Protein AF-A0A6L7A848-F1 (afdb_monomer_lite)

Structure (mmCIF, N/CA/C/O backbone):
data_AF-A0A6L7A848-F1
#
_entry.id   AF-A0A6L7A848-F1
#
loop_
_atom_site.group_PDB
_atom_site.id
_atom_site.type_symbol
_atom_site.label_atom_id
_atom_site.label_alt_id
_atom_site.label_comp_id
_atom_site.label_asym_id
_atom_site.label_entity_id
_atom_site.label_seq_id
_atom_site.pdbx_PDB_ins_code
_atom_site.Cartn_x
_atom_site.Cartn_y
_atom_site.Cartn_z
_atom_site.occupancy
_atom_site.B_iso_or_equiv
_atom_site.auth_seq_id
_atom_site.auth_comp_id
_atom_site.auth_asym_id
_atom_site.auth_atom_id
_atom_site.pdbx_PDB_model_num
ATOM 1 N N . ILE A 1 1 ? -9.553 2.226 -4.183 1.00 88.25 1 ILE A N 1
ATOM 2 C CA . ILE A 1 1 ? -8.201 1.838 -3.709 1.00 88.25 1 ILE A CA 1
ATOM 3 C C . ILE A 1 1 ? -7.119 2.178 -4.741 1.00 88.25 1 ILE A C 1
ATOM 5 O O . ILE A 1 1 ? -6.140 2.825 -4.387 1.00 88.25 1 ILE A O 1
ATOM 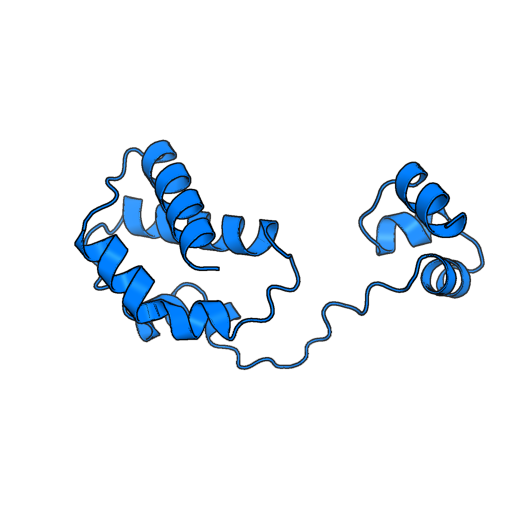9 N N . LEU A 1 2 ? -7.332 1.838 -6.019 1.00 92.69 2 LEU A N 1
ATOM 10 C CA . LEU A 1 2 ? -6.328 1.931 -7.079 1.00 92.69 2 LEU A CA 1
ATOM 11 C C . LEU A 1 2 ? -5.746 3.345 -7.315 1.00 92.69 2 LEU A C 1
ATOM 13 O O . LEU A 1 2 ? -4.522 3.460 -7.329 1.00 92.69 2 LEU A O 1
ATOM 17 N N . PRO A 1 3 ? -6.536 4.442 -7.383 1.00 94.88 3 PRO A N 1
ATOM 18 C CA . PRO A 1 3 ? -5.964 5.784 -7.562 1.00 94.88 3 PRO A CA 1
ATOM 19 C C . PRO A 1 3 ? -5.064 6.228 -6.399 1.00 94.88 3 PRO A C 1
ATOM 21 O O . PRO A 1 3 ? -4.081 6.939 -6.599 1.00 94.88 3 PRO A O 1
ATOM 24 N N . LEU A 1 4 ? -5.384 5.796 -5.172 1.00 94.88 4 LEU A N 1
ATOM 25 C CA . LEU A 1 4 ? -4.565 6.071 -3.989 1.00 94.88 4 LEU A CA 1
ATOM 26 C C . LEU A 1 4 ? -3.280 5.241 -3.995 1.00 94.88 4 LEU A C 1
ATOM 28 O O . LEU A 1 4 ? -2.221 5.779 -3.688 1.00 94.88 4 LEU A O 1
ATOM 32 N N . ALA A 1 5 ? -3.369 3.965 -4.380 1.00 95.50 5 ALA A N 1
ATOM 33 C CA . ALA A 1 5 ? -2.211 3.091 -4.531 1.00 95.50 5 ALA A CA 1
ATOM 34 C C . ALA A 1 5 ? -1.220 3.671 -5.554 1.00 95.50 5 ALA A C 1
ATOM 36 O O . ALA A 1 5 ? -0.045 3.844 -5.242 1.00 95.50 5 ALA A O 1
ATOM 37 N N . GLU A 1 6 ? -1.713 4.076 -6.732 1.00 96.12 6 GLU A N 1
ATOM 38 C CA . GLU A 1 6 ? -0.893 4.716 -7.768 1.00 96.12 6 GLU A CA 1
ATOM 39 C C . GLU A 1 6 ? -0.260 6.021 -7.263 1.00 96.12 6 GLU A C 1
ATOM 41 O O . GLU A 1 6 ? 0.924 6.264 -7.494 1.00 96.12 6 GLU A O 1
ATOM 46 N N . SER A 1 7 ? -1.028 6.858 -6.558 1.00 97.50 7 SER A N 1
ATOM 47 C CA . SER A 1 7 ? -0.526 8.115 -5.994 1.00 97.50 7 SER A CA 1
ATOM 48 C C . SER A 1 7 ? 0.608 7.887 -4.990 1.00 97.50 7 SER A C 1
ATOM 50 O O . SER A 1 7 ? 1.670 8.499 -5.112 1.00 97.50 7 SER A O 1
ATOM 52 N N . PHE A 1 8 ? 0.432 6.969 -4.033 1.00 97.69 8 PHE A N 1
ATOM 53 C CA . PHE A 1 8 ? 1.480 6.661 -3.060 1.00 97.69 8 PHE A CA 1
ATOM 54 C C . PHE A 1 8 ? 2.704 6.035 -3.711 1.00 97.69 8 PHE A C 1
ATOM 56 O O . PHE A 1 8 ? 3.813 6.469 -3.418 1.00 97.69 8 PHE A O 1
ATOM 63 N N . LEU A 1 9 ? 2.518 5.097 -4.641 1.00 96.31 9 LEU A N 1
ATOM 64 C CA . LEU A 1 9 ? 3.632 4.466 -5.338 1.00 96.31 9 LEU A CA 1
ATOM 65 C C . LEU A 1 9 ? 4.461 5.490 -6.128 1.00 96.31 9 LEU A C 1
ATOM 67 O O . LEU A 1 9 ? 5.686 5.469 -6.048 1.00 96.31 9 LEU A O 1
ATOM 71 N N . LYS A 1 10 ? 3.817 6.441 -6.819 1.00 96.69 10 LYS A N 1
ATOM 72 C CA . LYS A 1 10 ? 4.511 7.550 -7.498 1.00 96.69 10 LYS A CA 1
ATOM 73 C C . LYS A 1 10 ? 5.340 8.395 -6.537 1.00 96.69 10 LYS A C 1
ATOM 75 O O . LYS A 1 10 ? 6.491 8.693 -6.838 1.00 96.69 10 LYS A O 1
ATOM 80 N N . VAL A 1 11 ? 4.758 8.788 -5.402 1.00 97.69 11 VAL A N 1
ATOM 81 C CA . VAL A 1 11 ? 5.449 9.608 -4.395 1.00 97.69 11 VAL A CA 1
ATOM 82 C C . VAL A 1 11 ? 6.650 8.857 -3.818 1.00 97.69 11 VAL A C 1
ATOM 84 O O . VAL A 1 11 ? 7.738 9.423 -3.732 1.00 97.69 11 VAL A O 1
ATOM 87 N N . SER A 1 12 ? 6.478 7.582 -3.468 1.00 97.44 12 SER A N 1
ATOM 88 C CA . SER A 1 12 ? 7.543 6.756 -2.899 1.00 97.44 12 SER A CA 1
ATOM 89 C C . SER A 1 12 ? 8.669 6.480 -3.899 1.00 97.44 12 SER A C 1
ATOM 91 O O . SER A 1 12 ? 9.834 6.580 -3.531 1.00 97.44 12 SER A O 1
ATOM 93 N N . LEU A 1 13 ? 8.355 6.200 -5.169 1.00 96.50 13 LEU A N 1
ATOM 94 C CA . LEU A 1 13 ? 9.366 6.026 -6.220 1.00 96.50 13 LEU A CA 1
ATOM 95 C C . LEU A 1 13 ? 10.139 7.322 -6.484 1.00 96.50 13 LEU A C 1
ATOM 97 O O . LEU A 1 13 ? 11.364 7.291 -6.575 1.00 96.50 13 LEU A O 1
ATOM 101 N N . ALA A 1 14 ? 9.451 8.467 -6.526 1.00 96.69 14 ALA A N 1
ATOM 102 C CA . ALA A 1 14 ? 10.098 9.766 -6.694 1.00 96.69 14 ALA A CA 1
ATOM 103 C C . ALA A 1 14 ? 11.081 10.074 -5.551 1.00 96.69 14 ALA A C 1
ATOM 105 O O . ALA A 1 14 ? 12.170 10.583 -5.807 1.00 96.69 14 ALA A O 1
ATOM 106 N N . ALA A 1 15 ? 10.740 9.715 -4.307 1.00 96.69 15 ALA A N 1
ATOM 107 C CA . ALA A 1 15 ? 11.638 9.857 -3.156 1.00 96.69 15 ALA A CA 1
ATOM 108 C C . ALA A 1 15 ? 12.897 8.972 -3.251 1.00 96.69 15 ALA A C 1
ATOM 110 O O . ALA A 1 15 ? 13.911 9.281 -2.629 1.00 96.69 15 ALA A O 1
ATOM 111 N N . LEU A 1 16 ? 12.838 7.896 -4.039 1.00 96.06 16 LEU A N 1
ATOM 112 C CA . LEU A 1 16 ? 13.936 6.959 -4.287 1.00 96.06 16 LEU A CA 1
ATOM 113 C C . LEU A 1 16 ? 14.639 7.208 -5.632 1.00 96.06 16 LEU A C 1
ATOM 115 O O . LEU A 1 16 ? 15.455 6.392 -6.052 1.00 96.06 16 LEU A O 1
ATOM 119 N N . SER A 1 17 ? 14.323 8.310 -6.324 1.00 94.56 17 SER A N 1
ATOM 120 C CA . SER A 1 17 ? 14.818 8.606 -7.679 1.00 94.56 17 SER A CA 1
ATOM 121 C C . SER A 1 17 ? 14.526 7.496 -8.704 1.00 94.56 17 SER A C 1
ATOM 123 O O . SER A 1 17 ? 15.247 7.346 -9.690 1.00 94.56 17 SER A O 1
ATOM 125 N N . ALA A 1 18 ? 13.459 6.723 -8.486 1.00 92.50 18 ALA A N 1
ATOM 126 C CA . ALA A 1 18 ? 13.021 5.644 -9.361 1.00 92.50 18 ALA A CA 1
ATOM 127 C C . ALA A 1 18 ? 11.844 6.102 -10.251 1.00 92.50 18 ALA A C 1
ATOM 129 O O . ALA A 1 18 ? 10.966 6.842 -9.795 1.00 92.50 18 ALA A O 1
ATOM 130 N N . PRO A 1 19 ? 11.787 5.690 -11.531 1.00 91.94 19 PRO A N 1
ATOM 131 C CA . PRO A 1 19 ? 10.726 6.111 -12.438 1.00 91.94 19 PRO A CA 1
ATOM 132 C C . PRO A 1 19 ? 9.432 5.313 -12.228 1.00 91.94 19 PRO A C 1
ATOM 134 O O . PRO A 1 19 ? 9.446 4.097 -12.051 1.00 91.94 19 PRO A O 1
ATOM 137 N N . PHE A 1 20 ? 8.285 5.984 -12.359 1.00 92.56 20 PHE A N 1
ATOM 138 C CA . PHE A 1 20 ? 6.988 5.314 -12.477 1.00 92.56 20 PHE A CA 1
ATOM 139 C C . PHE A 1 20 ? 6.640 5.085 -13.955 1.00 92.56 20 PHE A C 1
ATOM 141 O O . PHE A 1 20 ? 6.210 6.007 -14.652 1.00 92.56 20 PHE A O 1
ATOM 148 N N . SER A 1 21 ? 6.855 3.863 -14.446 1.00 91.38 21 SER A N 1
ATOM 149 C CA . SER A 1 21 ? 6.670 3.503 -15.857 1.00 91.38 21 SER A CA 1
ATOM 150 C C . SER A 1 21 ? 5.221 3.126 -16.206 1.00 91.38 21 SER A C 1
ATOM 152 O O . SER A 1 21 ? 4.393 2.828 -15.342 1.00 91.38 21 SER A O 1
ATOM 154 N N . ALA A 1 22 ? 4.907 3.096 -17.506 1.00 90.81 22 ALA A N 1
ATOM 155 C CA . ALA A 1 22 ? 3.615 2.606 -17.991 1.00 90.81 22 ALA A CA 1
ATOM 156 C C . ALA A 1 22 ? 3.388 1.121 -17.651 1.00 90.81 22 ALA A C 1
ATOM 158 O O . ALA A 1 22 ? 2.264 0.747 -17.322 1.00 90.81 22 ALA A O 1
ATOM 159 N N . ALA A 1 23 ? 4.448 0.306 -17.662 1.00 89.56 23 ALA A N 1
ATOM 160 C CA . ALA A 1 23 ? 4.389 -1.102 -17.270 1.00 89.56 23 ALA A CA 1
ATOM 161 C C . ALA A 1 23 ? 4.002 -1.259 -15.790 1.00 89.56 23 ALA A C 1
ATOM 163 O O . ALA A 1 23 ? 3.119 -2.049 -15.469 1.00 89.56 23 ALA A O 1
ATOM 164 N N . LEU A 1 24 ? 4.565 -0.430 -14.898 1.00 91.19 24 LEU A N 1
ATOM 165 C CA . LEU A 1 24 ? 4.176 -0.418 -13.483 1.00 91.19 24 LEU A CA 1
ATOM 166 C C . LEU A 1 24 ? 2.708 -0.031 -13.295 1.00 91.19 24 LEU A C 1
ATOM 168 O O . LEU A 1 24 ? 2.011 -0.649 -12.493 1.00 91.19 24 LEU A O 1
ATOM 172 N N . ARG A 1 25 ? 2.212 0.954 -14.057 1.00 92.69 25 ARG A N 1
ATOM 173 C CA . ARG A 1 25 ? 0.783 1.302 -14.040 1.00 92.69 25 ARG A CA 1
ATOM 174 C C . ARG A 1 25 ? -0.084 0.117 -14.470 1.00 92.69 25 ARG A C 1
ATOM 176 O O . ARG A 1 25 ? -1.067 -0.171 -13.795 1.00 92.69 25 ARG A O 1
ATOM 183 N N . GLN A 1 26 ? 0.271 -0.557 -15.562 1.00 92.44 26 GLN A N 1
ATOM 184 C CA . GLN A 1 26 ? -0.489 -1.701 -16.075 1.00 92.44 26 GLN A CA 1
ATOM 185 C C . GLN A 1 26 ? -0.475 -2.886 -15.105 1.00 92.44 26 GLN A C 1
ATOM 187 O O . GLN A 1 26 ? -1.525 -3.468 -14.851 1.00 92.44 26 GLN A O 1
ATOM 192 N N . GLY A 1 27 ? 0.671 -3.213 -14.505 1.00 92.00 27 GLY A N 1
ATOM 193 C CA . GLY A 1 27 ? 0.748 -4.285 -13.510 1.00 92.00 27 GLY A CA 1
ATOM 194 C C . GLY A 1 27 ? -0.026 -3.959 -12.227 1.00 92.00 27 GLY A C 1
ATOM 195 O O . GLY A 1 27 ? -0.749 -4.803 -11.692 1.00 92.00 27 GLY A O 1
ATOM 196 N N . LEU A 1 28 ? 0.008 -2.697 -11.781 1.00 92.94 28 LEU A N 1
ATOM 197 C CA . LEU A 1 28 ? -0.803 -2.255 -10.646 1.00 92.94 28 LEU A CA 1
ATOM 198 C C . LEU A 1 28 ? -2.309 -2.346 -10.953 1.00 92.94 28 LEU A C 1
ATOM 200 O O . LEU A 1 28 ? -3.073 -2.782 -10.096 1.00 92.94 28 LEU A O 1
ATOM 204 N N . GLN A 1 29 ? -2.727 -1.992 -12.175 1.00 93.62 29 GLN A N 1
ATOM 205 C CA . GLN A 1 29 ? -4.102 -2.180 -12.660 1.00 93.62 29 GLN A CA 1
ATOM 206 C C . GLN A 1 29 ? -4.489 -3.664 -12.719 1.00 93.62 29 GLN A C 1
ATOM 208 O O . GLN A 1 29 ? -5.550 -4.038 -12.229 1.00 93.62 29 GLN A O 1
ATOM 213 N N . ALA A 1 30 ? -3.616 -4.530 -13.241 1.00 92.31 30 ALA A N 1
ATOM 214 C CA . ALA A 1 30 ? -3.842 -5.976 -13.271 1.00 92.31 30 ALA A CA 1
ATOM 215 C C . ALA A 1 30 ? -3.984 -6.576 -11.859 1.00 92.31 30 ALA A C 1
ATOM 217 O O . ALA A 1 30 ? -4.687 -7.566 -11.662 1.00 92.31 30 ALA A O 1
ATOM 218 N N . SER A 1 31 ? -3.361 -5.940 -10.865 1.00 91.38 31 SER A N 1
ATOM 219 C CA . SER A 1 31 ? -3.429 -6.316 -9.452 1.00 91.38 31 SER A CA 1
ATOM 220 C C . SER A 1 31 ? -4.571 -5.643 -8.676 1.00 91.38 31 SER A C 1
ATOM 222 O O . SER A 1 31 ? -4.668 -5.824 -7.460 1.00 91.38 31 SER A O 1
ATOM 224 N N . GLU A 1 32 ? -5.467 -4.901 -9.340 1.00 92.06 32 GLU A N 1
ATOM 225 C CA . GLU A 1 32 ? -6.581 -4.199 -8.686 1.00 92.06 32 GLU A CA 1
ATOM 226 C C . GLU A 1 32 ? -7.443 -5.147 -7.852 1.00 92.06 32 GLU A C 1
ATOM 228 O O . GLU A 1 32 ? -7.765 -4.838 -6.706 1.00 92.06 32 GLU A O 1
ATOM 233 N N . THR A 1 33 ? -7.754 -6.327 -8.392 1.00 90.12 33 THR A N 1
ATOM 234 C CA . THR A 1 33 ? -8.565 -7.338 -7.702 1.00 90.12 33 THR A CA 1
ATOM 235 C C . THR A 1 33 ? -7.968 -7.681 -6.338 1.00 90.12 33 THR A C 1
ATOM 237 O O . THR A 1 33 ? -8.687 -7.700 -5.344 1.00 90.12 33 THR A O 1
ATOM 240 N N . VAL A 1 34 ? -6.652 -7.879 -6.255 1.00 89.69 34 VAL A N 1
ATOM 241 C CA . VAL A 1 34 ? -5.970 -8.212 -4.996 1.00 89.69 34 VAL A CA 1
ATOM 242 C C . VAL A 1 34 ? -6.038 -7.047 -4.003 1.00 89.69 34 VAL A C 1
ATOM 244 O O . VAL A 1 34 ? -6.317 -7.249 -2.824 1.00 89.69 34 VAL A O 1
ATOM 247 N N . LEU A 1 35 ? -5.844 -5.815 -4.478 1.00 90.44 35 LEU A N 1
ATOM 248 C CA . LEU A 1 35 ? -5.905 -4.615 -3.638 1.00 90.44 35 LEU A CA 1
ATOM 249 C C . LEU A 1 35 ? -7.324 -4.311 -3.133 1.00 90.44 35 LEU A C 1
ATOM 251 O O . LEU A 1 35 ? -7.479 -3.755 -2.048 1.00 90.44 35 LEU A O 1
ATOM 255 N N . VAL A 1 36 ? -8.359 -4.626 -3.915 1.00 90.38 36 VAL A N 1
ATOM 256 C CA . VAL A 1 36 ? -9.767 -4.379 -3.556 1.00 90.38 36 VAL A CA 1
ATOM 257 C C . VAL A 1 36 ? -10.294 -5.411 -2.560 1.00 90.38 36 VAL A C 1
ATOM 259 O O . VAL A 1 36 ? -11.094 -5.049 -1.703 1.00 90.38 36 VAL A O 1
ATOM 262 N N . HIS A 1 37 ? -9.851 -6.668 -2.646 1.00 87.31 37 HIS A N 1
ATOM 263 C CA . HIS A 1 37 ? -10.313 -7.735 -1.749 1.00 87.31 37 HIS A CA 1
ATOM 264 C C . HIS A 1 37 ? -9.680 -7.691 -0.352 1.00 87.31 37 HIS A C 1
ATOM 266 O O . HIS A 1 37 ? -10.160 -8.369 0.553 1.00 87.31 37 HIS A O 1
ATOM 272 N N . TYR A 1 38 ? -8.611 -6.917 -0.163 1.00 86.62 38 TYR A N 1
ATOM 273 C CA . TYR A 1 38 ? -7.998 -6.734 1.146 1.00 86.62 38 TYR A CA 1
ATOM 274 C C . TYR A 1 38 ? -8.781 -5.716 1.992 1.00 86.62 38 TYR A C 1
ATOM 276 O O . TYR A 1 38 ? -9.153 -4.653 1.501 1.00 86.62 38 TYR A O 1
ATOM 284 N N . ASP A 1 39 ? -8.998 -6.015 3.276 1.00 82.31 39 ASP A N 1
ATOM 285 C CA . ASP A 1 39 ? -9.853 -5.213 4.171 1.00 82.31 39 ASP A CA 1
ATOM 286 C C . ASP A 1 39 ? -9.207 -3.900 4.663 1.00 82.31 39 ASP A C 1
ATOM 288 O O . ASP A 1 39 ? -9.882 -3.070 5.273 1.00 82.31 39 ASP A O 1
ATOM 292 N N . TRP A 1 40 ? -7.906 -3.699 4.425 1.00 85.19 40 TRP A N 1
ATOM 293 C CA . TRP A 1 40 ? -7.143 -2.519 4.864 1.00 85.19 40 TRP A CA 1
ATOM 294 C C . TRP A 1 40 ? -7.353 -2.159 6.352 1.00 85.19 40 TRP A C 1
ATOM 296 O O . TRP A 1 40 ? -7.769 -1.035 6.660 1.00 85.19 40 TRP A O 1
ATOM 306 N N . PRO A 1 41 ? -7.068 -3.070 7.306 1.00 72.88 41 PRO A N 1
ATOM 307 C CA . PRO A 1 41 ? -7.272 -2.834 8.741 1.00 72.88 41 PRO A CA 1
ATOM 308 C C . PRO A 1 41 ? -6.556 -1.583 9.286 1.00 72.88 41 PRO A C 1
ATOM 310 O O . PRO A 1 41 ? -7.030 -0.955 10.236 1.00 72.88 41 PRO A O 1
ATOM 313 N N . GLY A 1 42 ? -5.433 -1.183 8.685 1.00 71.19 42 GLY A N 1
ATOM 314 C CA . GLY A 1 42 ? -4.694 0.046 8.985 1.00 71.19 42 GLY A CA 1
ATOM 315 C C . GLY A 1 42 ? -5.102 1.266 8.144 1.00 71.19 42 GLY A C 1
ATOM 316 O O . GLY A 1 42 ? -4.415 2.294 8.187 1.00 71.19 42 GLY A O 1
ATOM 317 N N . ASN A 1 43 ? -6.212 1.187 7.402 1.00 82.94 43 ASN A N 1
ATOM 318 C CA . ASN A 1 43 ? -6.727 2.212 6.491 1.00 82.94 43 ASN A CA 1
ATOM 319 C C . ASN A 1 43 ? -5.658 2.690 5.479 1.00 82.94 43 ASN A C 1
ATOM 321 O O . ASN A 1 43 ? -4.807 1.940 5.006 1.00 82.94 43 ASN A O 1
ATOM 325 N N . ILE A 1 44 ? -5.672 3.991 5.171 1.00 87.19 44 ILE A N 1
ATOM 326 C CA . ILE A 1 44 ? -4.776 4.668 4.225 1.00 87.19 44 ILE A CA 1
ATOM 327 C C . ILE A 1 44 ? -3.293 4.515 4.616 1.00 87.19 44 ILE A C 1
ATOM 329 O O . ILE A 1 44 ? -2.428 4.524 3.742 1.00 87.19 44 ILE A O 1
ATOM 333 N N . ARG A 1 45 ? -2.977 4.365 5.913 1.00 85.94 45 ARG A N 1
ATOM 334 C CA . ARG A 1 45 ? -1.588 4.210 6.380 1.00 85.94 45 ARG A CA 1
ATOM 335 C C . ARG A 1 45 ? -0.993 2.882 5.928 1.00 85.94 45 ARG A C 1
ATOM 337 O O . ARG A 1 45 ? 0.164 2.836 5.541 1.00 85.94 45 ARG A O 1
ATOM 344 N N . GLU A 1 46 ? -1.781 1.818 5.967 1.00 88.50 46 GLU A N 1
ATOM 345 C CA . GLU A 1 46 ? -1.332 0.497 5.535 1.00 88.50 46 GLU A CA 1
ATOM 346 C C . GLU A 1 46 ? -1.113 0.443 4.025 1.00 88.50 46 GLU A C 1
ATOM 348 O O . GLU A 1 46 ? -0.058 -0.008 3.585 1.00 88.50 46 GLU A O 1
ATOM 353 N N . LEU A 1 47 ? -2.033 1.023 3.246 1.00 93.06 47 LEU A N 1
ATOM 354 C CA . LEU A 1 47 ? -1.845 1.193 1.804 1.00 93.06 47 LEU A CA 1
ATOM 355 C C . LEU A 1 47 ? -0.559 1.964 1.489 1.00 93.06 47 LEU A C 1
ATOM 357 O O . LEU A 1 47 ? 0.221 1.531 0.644 1.00 93.06 47 LEU A O 1
ATOM 361 N N . ARG A 1 48 ? -0.303 3.074 2.192 1.00 93.56 48 ARG A N 1
ATOM 362 C CA . ARG A 1 48 ? 0.945 3.835 2.053 1.00 93.56 48 ARG A CA 1
ATOM 363 C C . ARG A 1 48 ? 2.170 2.966 2.342 1.00 93.56 48 ARG A C 1
ATOM 365 O O . ARG A 1 48 ? 3.046 2.889 1.490 1.00 93.56 48 ARG A O 1
ATOM 372 N N . ASN A 1 49 ? 2.211 2.293 3.493 1.00 93.88 49 ASN A N 1
ATOM 373 C CA . ASN A 1 49 ? 3.348 1.456 3.890 1.00 93.88 49 ASN A CA 1
ATOM 374 C C . ASN A 1 49 ? 3.629 0.346 2.858 1.00 93.88 49 ASN A C 1
ATOM 376 O O . ASN A 1 49 ? 4.782 0.052 2.548 1.00 93.88 49 ASN A O 1
ATOM 380 N N . MET A 1 50 ? 2.578 -0.269 2.306 1.00 95.06 50 MET A N 1
ATOM 381 C CA . MET A 1 50 ? 2.720 -1.297 1.273 1.00 95.06 50 MET A CA 1
ATOM 382 C C . MET A 1 50 ? 3.280 -0.729 -0.036 1.00 95.06 50 MET A C 1
ATOM 384 O O . MET A 1 50 ? 4.152 -1.353 -0.639 1.00 95.06 50 MET A O 1
ATOM 388 N N . MET A 1 51 ? 2.825 0.454 -0.462 1.00 96.31 51 MET A N 1
ATOM 389 C CA . MET A 1 51 ? 3.358 1.122 -1.657 1.00 96.31 51 MET A CA 1
ATOM 390 C C . MET A 1 51 ? 4.798 1.611 -1.460 1.00 96.31 51 MET A C 1
ATOM 392 O O . MET A 1 51 ? 5.589 1.543 -2.395 1.00 96.31 51 MET A O 1
ATOM 396 N N . GLU A 1 52 ? 5.171 2.033 -0.249 1.00 96.69 52 GLU A N 1
ATOM 397 C CA . GLU A 1 52 ? 6.557 2.366 0.106 1.00 96.69 52 GLU A CA 1
ATOM 398 C C . GLU A 1 52 ? 7.471 1.140 0.006 1.00 96.69 52 GLU A C 1
ATOM 400 O O . GLU A 1 52 ? 8.530 1.211 -0.615 1.00 96.69 52 GLU A O 1
ATOM 405 N N . ARG A 1 53 ? 7.045 -0.009 0.546 1.00 95.12 53 ARG A N 1
ATOM 406 C CA . ARG A 1 53 ? 7.795 -1.271 0.440 1.00 95.12 53 ARG A CA 1
ATOM 407 C C . ARG A 1 53 ? 7.928 -1.739 -1.012 1.00 95.12 53 ARG A C 1
ATOM 409 O O . ARG A 1 53 ? 9.005 -2.171 -1.413 1.00 95.12 53 ARG A O 1
ATOM 416 N N . LEU A 1 54 ? 6.861 -1.610 -1.802 1.00 95.06 54 LEU A N 1
ATOM 417 C CA . LEU A 1 54 ? 6.897 -1.886 -3.238 1.00 95.06 54 LEU A CA 1
ATOM 418 C C . LEU A 1 54 ? 7.881 -0.957 -3.966 1.00 95.06 54 LEU A C 1
ATOM 420 O O . LEU A 1 54 ? 8.688 -1.431 -4.758 1.00 95.06 54 LEU A O 1
ATOM 424 N N . ALA A 1 55 ? 7.872 0.344 -3.664 1.00 95.88 55 ALA A N 1
ATOM 425 C CA . ALA A 1 55 ? 8.806 1.302 -4.251 1.00 95.88 55 ALA A CA 1
ATOM 426 C C . ALA A 1 55 ? 10.268 1.001 -3.891 1.00 95.88 55 ALA A C 1
ATOM 428 O O . ALA A 1 55 ? 11.134 1.086 -4.758 1.00 95.88 55 ALA A O 1
ATOM 429 N N . LEU A 1 56 ? 10.543 0.616 -2.638 1.00 95.06 56 LEU A N 1
ATOM 430 C CA . LEU A 1 56 ? 11.880 0.210 -2.197 1.00 95.06 56 LEU A CA 1
ATOM 431 C C . LEU A 1 56 ? 12.395 -0.981 -3.003 1.00 95.06 56 LEU A C 1
ATOM 433 O O . LEU A 1 56 ? 13.5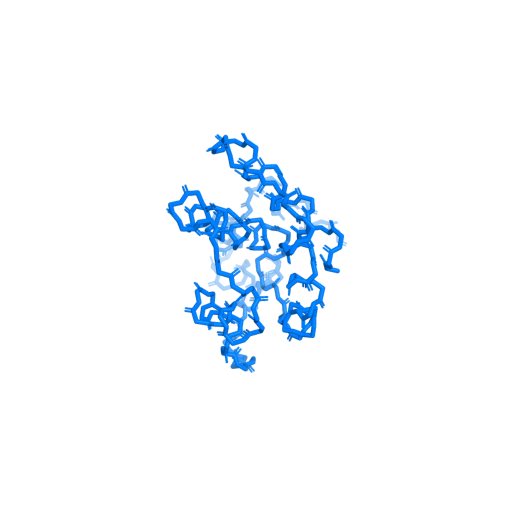18 -0.929 -3.499 1.00 95.06 56 LEU A O 1
ATOM 437 N N . PHE A 1 57 ? 11.567 -2.008 -3.199 1.00 93.69 57 PHE A N 1
ATOM 438 C CA . PHE A 1 57 ? 11.930 -3.138 -4.051 1.00 93.69 57 PHE A CA 1
ATOM 439 C C . PHE A 1 57 ? 12.227 -2.680 -5.487 1.00 93.69 57 PHE A C 1
ATOM 441 O O . PHE A 1 57 ? 13.297 -2.961 -6.019 1.00 93.69 57 PHE A O 1
ATOM 448 N N . LEU A 1 58 ? 11.319 -1.899 -6.078 1.00 92.50 58 LEU A N 1
ATOM 449 C CA . LEU A 1 58 ? 11.437 -1.406 -7.454 1.00 92.50 58 LEU A CA 1
ATOM 450 C C . LEU A 1 58 ? 12.635 -0.471 -7.682 1.00 92.50 58 LEU A C 1
ATOM 452 O O . LEU A 1 58 ? 13.111 -0.354 -8.808 1.00 92.50 58 LEU A O 1
ATOM 456 N N . SER A 1 59 ? 13.129 0.199 -6.637 1.00 91.88 59 SER A N 1
ATOM 457 C CA . SER A 1 59 ? 14.340 1.026 -6.727 1.00 91.88 59 SER A CA 1
ATOM 458 C C . SER A 1 59 ? 15.624 0.209 -6.889 1.00 91.88 59 SER A C 1
ATOM 460 O O . SER A 1 59 ? 16.607 0.723 -7.416 1.00 91.88 59 SER A O 1
ATOM 462 N N . VAL A 1 60 ? 15.609 -1.057 -6.463 1.00 90.19 60 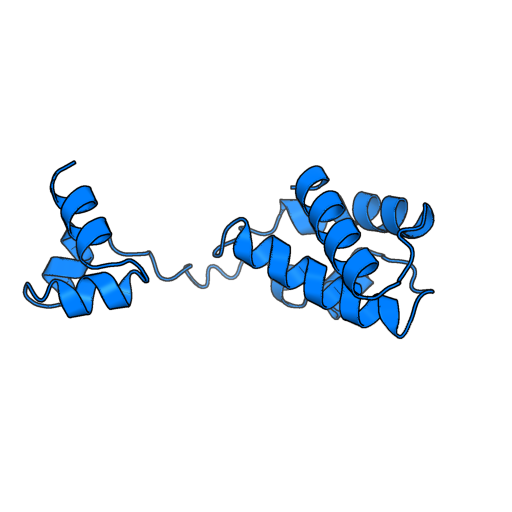VAL A N 1
ATOM 463 C CA . VAL A 1 60 ? 16.740 -1.987 -6.589 1.00 90.19 60 VAL A CA 1
ATOM 464 C C . VAL A 1 60 ? 16.551 -2.890 -7.807 1.00 90.19 60 VAL A C 1
ATOM 466 O O . VAL A 1 60 ? 17.487 -3.084 -8.579 1.00 90.19 60 VAL A O 1
ATOM 469 N N . GLU A 1 61 ? 15.331 -3.386 -8.016 1.00 86.31 61 GLU A N 1
ATOM 470 C CA . GLU A 1 61 ? 14.946 -4.213 -9.160 1.00 86.31 61 GLU A CA 1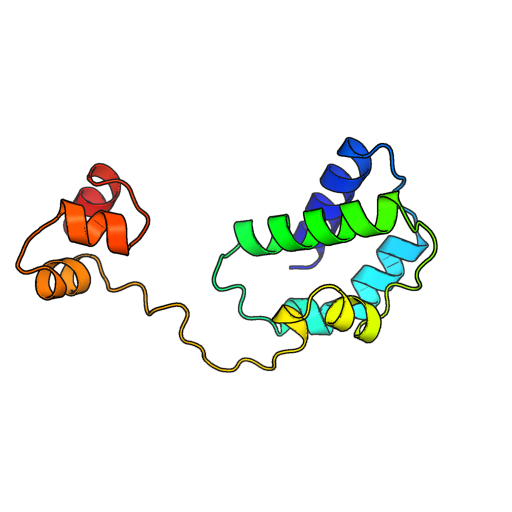
ATOM 471 C C . GLU A 1 61 ? 13.835 -3.525 -9.975 1.00 86.31 61 GLU A C 1
ATOM 473 O O . GLU A 1 61 ? 12.650 -3.703 -9.691 1.00 86.31 61 GLU A O 1
ATOM 478 N N . PRO A 1 62 ? 14.184 -2.730 -11.002 1.00 73.19 62 PRO A N 1
ATOM 479 C CA . PRO A 1 62 ? 13.225 -1.900 -11.738 1.00 73.19 62 PRO A CA 1
ATOM 480 C C . PRO A 1 62 ? 12.405 -2.649 -12.804 1.00 73.19 62 PRO A C 1
ATOM 482 O O . PRO A 1 62 ? 11.549 -2.041 -13.449 1.00 73.19 62 PRO A O 1
ATOM 485 N N . THR A 1 63 ? 12.656 -3.945 -13.018 1.00 65.88 63 THR A N 1
ATOM 486 C CA . THR A 1 63 ? 12.090 -4.740 -14.125 1.00 65.88 63 THR A CA 1
ATOM 487 C C . THR A 1 63 ? 11.122 -5.882 -13.757 1.00 65.88 63 THR A C 1
ATOM 489 O O . THR A 1 63 ? 11.009 -6.805 -14.564 1.00 65.88 63 THR A O 1
ATOM 492 N N . PRO A 1 64 ? 10.409 -5.919 -12.613 1.00 65.25 64 PRO A N 1
ATOM 493 C CA . PRO A 1 64 ? 9.443 -6.986 -12.400 1.00 65.25 64 PRO A CA 1
ATOM 494 C C . PRO A 1 64 ? 8.154 -6.714 -13.181 1.00 65.25 64 PRO A C 1
ATOM 496 O O . PRO A 1 64 ? 7.582 -5.621 -13.121 1.00 65.25 64 PRO A O 1
ATOM 499 N N . ASP A 1 65 ? 7.650 -7.752 -13.847 1.00 81.12 65 ASP A N 1
ATOM 500 C CA . ASP A 1 65 ? 6.238 -7.812 -14.203 1.00 81.12 65 ASP A CA 1
ATOM 501 C C . ASP A 1 65 ? 5.434 -7.838 -12.905 1.00 81.12 65 ASP A C 1
ATOM 503 O O . ASP A 1 65 ? 5.447 -8.808 -12.139 1.00 81.12 65 ASP A O 1
ATOM 507 N N . LEU A 1 66 ? 4.747 -6.731 -12.640 1.00 86.94 66 LEU A N 1
ATOM 508 C CA . LEU A 1 66 ? 4.016 -6.484 -11.404 1.00 86.94 66 LEU A CA 1
ATOM 509 C C . LEU A 1 66 ? 2.669 -7.224 -11.448 1.00 86.94 66 LEU A C 1
ATOM 511 O O . LEU A 1 66 ? 1.596 -6.630 -11.497 1.00 86.94 66 LEU A O 1
ATOM 515 N N . THR A 1 67 ? 2.754 -8.552 -11.516 1.00 90.62 67 THR A N 1
ATOM 516 C CA . THR A 1 67 ? 1.617 -9.475 -11.550 1.00 90.62 67 THR A CA 1
ATOM 517 C C . THR A 1 67 ? 0.945 -9.563 -10.177 1.00 90.62 67 THR A C 1
ATOM 519 O O . THR A 1 67 ? 1.603 -9.330 -9.158 1.00 90.62 67 THR A O 1
ATOM 522 N N . PRO A 1 68 ? -0.334 -9.974 -10.105 1.00 89.31 68 PRO A N 1
ATOM 523 C CA . PRO A 1 68 ? -1.004 -10.231 -8.830 1.00 89.31 68 PRO A CA 1
ATOM 524 C C . PRO A 1 68 ? -0.220 -11.184 -7.916 1.00 89.31 68 PRO A C 1
ATOM 526 O O . PRO A 1 68 ? -0.115 -10.946 -6.716 1.00 89.31 68 PRO A O 1
ATOM 529 N N . GLN A 1 69 ? 0.375 -12.234 -8.488 1.00 89.38 69 GLN A N 1
ATOM 530 C CA . GLN A 1 69 ? 1.170 -13.230 -7.768 1.00 89.38 69 GLN A CA 1
ATOM 531 C C . GLN A 1 69 ? 2.464 -12.627 -7.222 1.00 89.38 69 GLN A C 1
ATOM 533 O O . GLN A 1 69 ? 2.815 -12.871 -6.070 1.00 89.38 69 GLN A O 1
ATOM 538 N N . PHE A 1 70 ? 3.154 -11.806 -8.018 1.00 90.00 70 PHE A N 1
ATOM 539 C CA . PHE A 1 70 ? 4.327 -11.072 -7.552 1.00 90.00 70 PHE A CA 1
ATOM 540 C C . PHE A 1 70 ? 3.962 -10.107 -6.418 1.00 90.00 70 PHE A C 1
ATOM 542 O O . PHE A 1 70 ? 4.645 -10.055 -5.395 1.00 90.00 70 PHE A O 1
ATOM 549 N N . LEU A 1 71 ? 2.847 -9.388 -6.565 1.00 90.44 71 LEU A N 1
ATOM 550 C CA . LEU A 1 71 ? 2.362 -8.469 -5.546 1.00 90.44 71 LEU A CA 1
ATOM 551 C C . LEU A 1 71 ? 2.075 -9.200 -4.227 1.00 90.44 71 LEU A C 1
ATOM 553 O O . LEU A 1 71 ? 2.460 -8.722 -3.168 1.00 90.44 71 LEU A O 1
ATOM 557 N N . GLN A 1 72 ? 1.449 -10.375 -4.296 1.00 90.75 72 GLN A N 1
ATOM 558 C CA . GLN A 1 72 ? 1.180 -11.248 -3.151 1.00 90.75 72 GLN A CA 1
ATOM 559 C C . GLN A 1 72 ? 2.449 -11.862 -2.544 1.00 90.75 72 GLN A C 1
ATOM 561 O O . GLN A 1 72 ? 2.501 -12.070 -1.335 1.00 90.75 72 GLN A O 1
ATOM 566 N N . LEU A 1 73 ? 3.479 -12.129 -3.349 1.00 89.94 73 LEU A N 1
ATOM 567 C CA . LEU A 1 73 ? 4.775 -12.604 -2.865 1.00 89.94 73 LEU A CA 1
ATOM 568 C C . LEU A 1 73 ? 5.510 -11.511 -2.073 1.00 89.94 73 LEU A C 1
ATOM 570 O O . LEU A 1 73 ? 6.044 -11.775 -0.998 1.00 89.94 73 LEU A O 1
ATOM 574 N N . LEU A 1 74 ? 5.521 -10.281 -2.596 1.00 90.88 74 LEU A N 1
ATOM 575 C CA . LEU A 1 74 ? 6.187 -9.136 -1.967 1.00 90.88 74 LEU A CA 1
ATOM 576 C C . LEU A 1 74 ? 5.385 -8.555 -0.792 1.00 90.88 74 LEU A C 1
ATOM 578 O O . LEU A 1 74 ? 5.952 -8.042 0.175 1.00 90.88 74 LEU A O 1
ATOM 582 N N . LEU A 1 75 ? 4.058 -8.606 -0.890 1.00 91.81 75 LEU A N 1
ATOM 583 C CA . LEU A 1 75 ? 3.102 -8.123 0.098 1.00 91.81 75 LEU A CA 1
ATOM 584 C C . LEU A 1 75 ? 2.256 -9.317 0.583 1.00 91.81 75 LEU A C 1
ATOM 586 O O . LEU A 1 75 ? 1.092 -9.445 0.196 1.00 91.81 75 LEU A O 1
ATOM 590 N N . PRO A 1 76 ? 2.815 -10.216 1.418 1.00 88.06 76 PRO A N 1
ATOM 591 C CA . PRO A 1 76 ? 2.138 -11.445 1.851 1.00 88.06 76 PRO A CA 1
ATOM 592 C C . PRO A 1 76 ? 0.832 -11.193 2.614 1.00 88.06 76 PRO A C 1
ATOM 594 O O . PRO A 1 76 ? -0.020 -12.076 2.706 1.00 88.06 76 PRO A O 1
ATOM 597 N N . GLU A 1 77 ? 0.636 -9.984 3.139 1.00 87.44 77 GLU A N 1
ATOM 598 C CA . GLU A 1 77 ? -0.616 -9.542 3.745 1.00 87.44 77 GLU A CA 1
ATOM 599 C C . GLU A 1 77 ? -1.778 -9.554 2.739 1.00 87.44 77 GLU A C 1
ATOM 601 O O . GLU A 1 77 ? -2.903 -9.826 3.138 1.00 87.44 77 GLU A O 1
ATOM 606 N N . LEU A 1 78 ? -1.502 -9.335 1.448 1.00 86.44 78 LEU A N 1
ATOM 607 C CA . LEU A 1 78 ? -2.482 -9.419 0.360 1.00 86.44 78 LEU A CA 1
ATOM 608 C C . LEU A 1 78 ? -2.765 -10.861 -0.098 1.00 86.44 78 LEU A C 1
ATOM 610 O O . LEU A 1 78 ? -3.772 -11.108 -0.759 1.00 86.44 78 LEU A O 1
ATOM 614 N N . ALA A 1 79 ? -1.858 -11.799 0.197 1.00 82.56 79 ALA A N 1
ATOM 615 C CA . ALA A 1 79 ? -1.987 -13.219 -0.146 1.00 82.56 79 ALA A CA 1
ATOM 616 C C . ALA A 1 79 ? -2.785 -13.995 0.903 1.00 82.56 79 ALA A C 1
ATOM 618 O O . ALA A 1 79 ? -3.424 -15.004 0.601 1.00 82.56 79 ALA A O 1
ATOM 619 N N . ARG A 1 80 ? -2.742 -13.527 2.154 1.00 71.94 80 ARG A N 1
ATOM 620 C CA . ARG A 1 80 ? -3.643 -14.013 3.186 1.00 71.94 80 ARG A CA 1
ATOM 621 C C . ARG A 1 80 ? -5.033 -13.541 2.778 1.00 71.94 80 ARG A C 1
ATOM 623 O O . ARG A 1 80 ? -5.395 -12.389 3.006 1.00 71.94 80 ARG A O 1
ATOM 630 N N . GLU A 1 81 ? -5.808 -14.469 2.205 1.00 54.59 81 GLU A N 1
ATOM 631 C CA . GLU A 1 81 ? -7.269 -14.487 2.327 1.00 54.59 81 GLU A CA 1
ATOM 632 C C . GLU A 1 81 ? -7.591 -13.927 3.704 1.00 54.59 81 GLU A C 1
ATOM 634 O O . GLU A 1 81 ? -6.849 -14.268 4.630 1.00 54.59 81 GLU A O 1
ATOM 639 N N . SER A 1 82 ? -8.595 -13.056 3.831 1.00 48.34 82 SER A N 1
ATOM 640 C CA . SER A 1 82 ? -9.028 -12.486 5.107 1.00 48.34 82 SER A CA 1
ATOM 641 C C . SER A 1 82 ? -9.350 -13.623 6.089 1.00 48.34 82 SER A C 1
ATOM 643 O O . SER A 1 82 ? -10.494 -13.951 6.399 1.00 48.34 82 SER A O 1
ATOM 645 N N . ALA A 1 83 ? -8.308 -14.237 6.653 1.00 42.31 83 ALA A N 1
ATOM 646 C CA . ALA A 1 83 ? -8.231 -14.599 8.020 1.00 42.31 83 ALA A CA 1
ATOM 647 C C . ALA A 1 83 ? -8.595 -13.274 8.634 1.00 42.31 83 ALA A C 1
ATOM 649 O O . ALA A 1 83 ? -7.779 -12.349 8.705 1.00 42.31 83 ALA A O 1
ATOM 650 N N . LYS A 1 84 ? -9.867 -13.206 9.009 1.00 43.16 84 LYS A N 1
ATOM 651 C CA . LYS A 1 84 ? -10.397 -12.459 10.125 1.00 43.16 84 LYS A CA 1
ATOM 652 C C . LYS A 1 84 ? -9.525 -12.765 11.348 1.00 43.16 84 LYS A C 1
ATOM 654 O O . LYS A 1 84 ? -10.010 -13.235 12.364 1.00 43.16 84 LYS A O 1
ATOM 659 N N . THR A 1 85 ? -8.222 -12.513 11.274 1.00 39.59 85 THR A N 1
ATOM 660 C CA . THR A 1 85 ? -7.510 -11.807 12.304 1.00 39.59 85 THR A CA 1
ATOM 661 C C . THR A 1 85 ? -8.392 -10.592 12.448 1.00 39.59 85 THR A C 1
ATOM 663 O O . THR A 1 85 ? -8.469 -9.790 11.513 1.00 39.59 85 THR A O 1
ATOM 666 N N . PRO A 1 86 ? -9.201 -10.515 13.51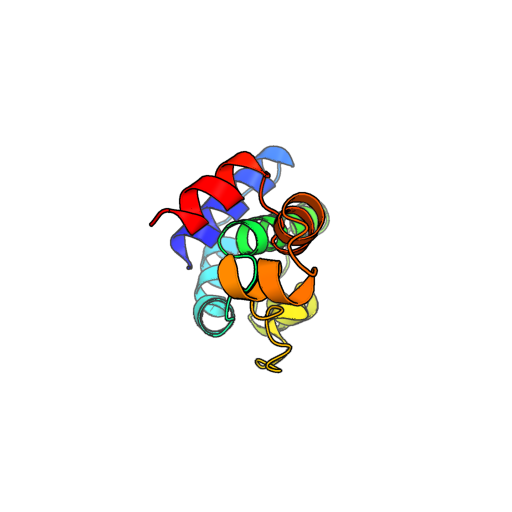2 1.00 39.56 86 PRO A N 1
ATOM 667 C CA . PRO A 1 86 ? -9.903 -9.285 13.750 1.00 39.56 86 PRO A CA 1
ATOM 668 C C . PRO A 1 86 ? -8.781 -8.252 13.720 1.00 39.56 86 PRO A C 1
ATOM 670 O O . PRO A 1 86 ? -7.828 -8.385 14.494 1.00 39.56 86 PRO A O 1
ATOM 673 N N . ALA A 1 87 ? -8.860 -7.241 12.846 1.00 44.34 87 ALA A N 1
ATOM 674 C CA . ALA A 1 87 ? -8.361 -5.939 13.262 1.00 44.34 87 ALA A CA 1
ATOM 675 C C . ALA A 1 87 ? -8.854 -5.842 14.703 1.00 44.34 87 ALA A C 1
ATOM 677 O O . ALA A 1 87 ? -10.070 -6.026 14.863 1.00 44.34 87 ALA A O 1
ATOM 678 N N . PRO A 1 88 ? -7.967 -5.820 15.724 1.00 46.88 88 PRO A N 1
ATOM 679 C CA . PRO A 1 88 ? -8.384 -6.024 17.106 1.00 46.88 88 PRO A CA 1
ATOM 680 C C . PRO A 1 88 ? -9.548 -5.086 17.262 1.00 46.88 88 PRO A C 1
ATOM 682 O O . PRO A 1 88 ? -9.308 -3.903 17.037 1.00 46.88 88 PRO A O 1
ATOM 685 N N . ARG A 1 89 ? -10.784 -5.619 17.410 1.00 51.97 89 ARG A N 1
ATOM 686 C CA . ARG A 1 89 ? -12.009 -4.814 17.285 1.00 51.97 89 ARG A CA 1
ATOM 687 C C . ARG A 1 89 ? -11.711 -3.621 18.149 1.00 51.97 89 ARG A C 1
ATOM 689 O O . ARG A 1 89 ? -11.565 -3.824 19.356 1.00 51.97 89 ARG A O 1
ATOM 696 N N . LEU A 1 90 ? -11.433 -2.468 17.532 1.00 61.06 90 LEU A N 1
ATOM 697 C CA . LEU A 1 90 ? -10.939 -1.342 18.297 1.00 61.06 90 LEU A CA 1
ATOM 698 C C . LEU A 1 90 ? -12.144 -1.033 19.146 1.00 61.06 90 LEU A C 1
ATOM 700 O O . LEU A 1 90 ? -13.187 -0.651 18.613 1.00 61.06 90 LEU A O 1
ATOM 704 N N . LEU A 1 91 ? -12.041 -1.404 20.422 1.00 75.94 91 LEU A N 1
ATOM 705 C CA . LEU A 1 91 ? -13.152 -1.332 21.342 1.00 75.94 91 LEU A CA 1
ATOM 706 C C . LEU A 1 91 ? -13.693 0.083 21.217 1.00 75.94 91 LEU A C 1
ATOM 708 O O . LEU A 1 91 ? -12.921 1.037 21.042 1.00 75.94 91 LEU A O 1
ATOM 712 N N . THR A 1 92 ? -15.011 0.242 21.264 1.00 84.19 92 THR A N 1
ATOM 713 C CA . THR A 1 92 ? -15.519 1.607 21.358 1.00 84.19 92 THR A CA 1
ATOM 714 C C . THR A 1 92 ? -14.859 2.274 22.570 1.00 84.19 92 THR A C 1
ATOM 716 O O . THR A 1 92 ? -14.456 1.583 23.513 1.00 84.19 92 THR A O 1
ATOM 719 N N . PRO A 1 93 ? -14.703 3.604 22.589 1.00 83.12 93 PRO A N 1
ATOM 720 C CA . PRO A 1 93 ? -14.154 4.281 23.756 1.00 83.12 93 PRO A CA 1
ATOM 721 C C . PRO A 1 93 ? -14.834 3.856 25.066 1.00 83.12 93 PRO A C 1
ATOM 723 O O . PRO A 1 93 ? -14.146 3.732 26.074 1.00 83.12 93 PRO A O 1
ATOM 726 N N . GLN A 1 94 ? -16.138 3.543 25.045 1.00 86.44 94 GLN A N 1
ATOM 727 C CA . GLN A 1 94 ? -16.846 2.967 26.194 1.00 86.44 94 GLN A CA 1
ATOM 728 C C . GLN A 1 94 ? -16.333 1.563 26.562 1.00 86.44 94 GLN A C 1
ATOM 730 O O . GLN A 1 94 ? -15.944 1.333 27.701 1.00 86.44 94 GLN A O 1
ATOM 735 N N . GLN A 1 95 ? -16.254 0.641 25.601 1.00 87.19 95 GLN A N 1
ATOM 736 C CA . GLN A 1 95 ? -15.787 -0.731 25.838 1.00 87.19 95 GLN A CA 1
ATOM 737 C C . GLN A 1 95 ? -14.308 -0.795 26.252 1.00 87.19 95 GLN A C 1
ATOM 739 O O . GLN A 1 95 ? -13.911 -1.628 27.066 1.00 87.19 95 GLN A O 1
ATOM 744 N N . ALA A 1 96 ? -13.472 0.086 25.697 1.00 88.12 96 ALA A N 1
ATOM 745 C CA . ALA A 1 96 ? -12.083 0.220 26.112 1.00 88.12 96 ALA A CA 1
ATOM 746 C C . ALA A 1 96 ? -12.018 0.725 27.558 1.00 88.12 96 ALA A C 1
ATOM 748 O O . ALA A 1 96 ? -11.251 0.202 28.358 1.00 88.12 96 ALA A O 1
ATOM 749 N N . LEU A 1 97 ? -12.855 1.701 27.916 1.00 90.19 97 LEU A N 1
ATOM 750 C CA . LEU A 1 97 ? -12.916 2.220 29.277 1.00 90.19 97 LEU A CA 1
ATOM 751 C C . LEU A 1 97 ? -13.331 1.142 30.288 1.00 90.19 97 LEU A C 1
ATOM 753 O O . LEU A 1 97 ? -12.703 1.038 31.337 1.00 90.19 97 LEU A O 1
ATOM 757 N N . GLU A 1 98 ? -14.329 0.319 29.959 1.00 90.44 98 GLU A N 1
ATOM 758 C CA . GLU A 1 98 ? -14.746 -0.820 30.789 1.00 90.44 98 GLU A CA 1
ATOM 759 C C . GLU A 1 98 ? -13.624 -1.852 30.941 1.00 90.44 98 GLU A C 1
ATOM 761 O O . GLU A 1 98 ? -13.294 -2.251 32.056 1.00 90.44 98 GLU A O 1
ATOM 766 N N . LYS A 1 99 ? -12.963 -2.224 29.837 1.00 87.12 99 LYS A N 1
ATOM 767 C CA . LYS A 1 99 ? -11.851 -3.187 29.848 1.00 87.12 99 LYS A CA 1
ATOM 768 C C . LYS A 1 99 ? -10.684 -2.753 30.737 1.00 87.12 99 LYS A C 1
ATOM 770 O O . LYS A 1 99 ? -10.029 -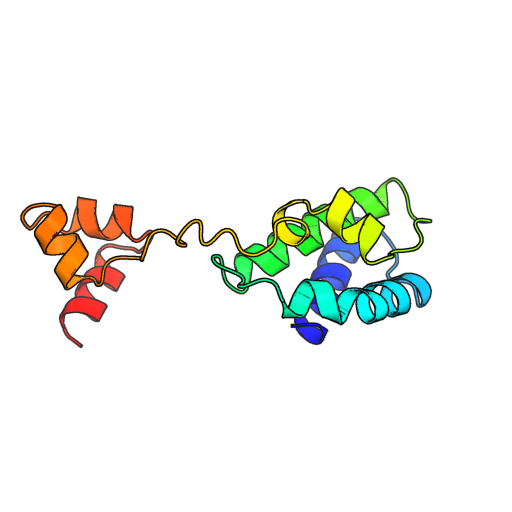3.599 31.340 1.00 87.12 99 LYS A O 1
ATOM 775 N N . PHE A 1 100 ? -10.412 -1.453 30.801 1.00 91.38 100 PHE A N 1
ATOM 776 C CA . PHE A 1 100 ? -9.334 -0.886 31.610 1.00 91.38 100 PHE A CA 1
ATOM 777 C C . PHE A 1 100 ? -9.829 -0.308 32.946 1.00 91.38 100 PHE A C 1
ATOM 779 O O . PHE A 1 100 ? -9.156 0.541 33.524 1.00 91.38 100 PHE A O 1
ATOM 786 N N . ASN A 1 101 ? -10.987 -0.754 33.457 1.00 88.94 101 ASN A N 1
ATOM 787 C CA . ASN A 1 101 ? -11.536 -0.352 34.762 1.00 88.94 101 ASN A CA 1
ATOM 788 C C . ASN A 1 101 ? -11.604 1.175 34.970 1.00 88.94 101 ASN A C 1
ATOM 790 O O . ASN A 1 101 ? -11.346 1.689 36.057 1.00 88.94 101 ASN A O 1
ATOM 794 N N . GLY A 1 102 ? -11.921 1.925 33.914 1.00 86.81 102 GLY A N 1
ATOM 795 C CA . GLY A 1 102 ? -11.995 3.384 33.968 1.00 86.81 102 GLY A CA 1
ATOM 796 C C . GLY A 1 102 ? -10.676 4.118 33.704 1.00 86.81 102 GLY A C 1
ATOM 797 O O . GLY A 1 102 ? -10.684 5.354 33.663 1.00 86.81 102 GLY A O 1
ATOM 798 N N . ASP A 1 103 ? -9.560 3.418 33.470 1.00 88.75 103 ASP A N 1
ATOM 799 C CA . ASP A 1 103 ? -8.295 4.053 33.094 1.00 88.75 103 ASP A CA 1
ATOM 800 C C . ASP A 1 103 ? -8.328 4.532 31.635 1.00 88.75 103 ASP A C 1
ATOM 802 O O . ASP A 1 103 ? -8.110 3.803 30.666 1.00 88.75 103 ASP A O 1
ATOM 806 N N . LYS A 1 104 ? -8.579 5.833 31.494 1.00 87.19 104 LYS A N 1
ATOM 807 C CA . LYS A 1 104 ? -8.699 6.543 30.215 1.00 87.19 104 LYS A CA 1
ATOM 808 C C . LYS A 1 104 ? -7.378 6.623 29.460 1.00 87.19 104 LYS A C 1
ATOM 810 O O . LYS A 1 104 ? -7.395 6.754 28.240 1.00 87.19 104 LYS A O 1
ATOM 815 N N . THR A 1 105 ? -6.248 6.601 30.164 1.00 84.50 105 THR A N 1
ATOM 816 C CA . THR A 1 105 ? -4.926 6.671 29.534 1.00 84.50 105 THR A CA 1
ATOM 817 C C . THR A 1 105 ? -4.582 5.312 28.944 1.00 84.50 105 THR A C 1
ATOM 819 O O . THR A 1 105 ? -4.240 5.233 27.766 1.00 84.50 105 THR A O 1
ATOM 822 N N . ALA A 1 106 ? -4.773 4.240 29.718 1.00 83.12 106 ALA A N 1
ATOM 823 C CA . ALA A 1 106 ? -4.596 2.874 29.236 1.00 83.12 106 ALA A CA 1
ATOM 824 C C . ALA A 1 106 ? -5.557 2.547 28.077 1.00 83.12 106 ALA A C 1
ATOM 826 O O . ALA A 1 106 ? -5.128 2.018 27.051 1.00 83.12 106 ALA A O 1
ATOM 827 N N . ALA A 1 107 ? -6.825 2.958 28.181 1.00 88.00 107 ALA A N 1
ATOM 828 C CA . ALA A 1 107 ? -7.819 2.779 27.125 1.00 88.00 107 ALA A CA 1
ATOM 829 C C . ALA A 1 107 ? -7.489 3.566 25.842 1.00 88.00 107 ALA A C 1
ATOM 831 O O . ALA A 1 107 ? -7.609 3.028 24.743 1.00 88.00 107 ALA A O 1
ATOM 832 N N . ALA A 1 108 ? -7.036 4.820 25.951 1.00 83.94 108 ALA A N 1
ATOM 833 C CA . ALA A 1 108 ? -6.635 5.622 24.793 1.00 83.94 108 ALA A CA 1
ATOM 834 C C . ALA A 1 108 ? -5.396 5.044 24.091 1.00 83.94 108 ALA A C 1
ATOM 836 O O . ALA A 1 108 ? -5.387 4.923 22.865 1.00 83.94 108 ALA A O 1
ATOM 837 N N . ASN A 1 109 ? -4.399 4.615 24.874 1.00 78.94 109 ASN A N 1
ATOM 838 C CA . ASN A 1 109 ? -3.198 3.953 24.370 1.00 78.94 109 ASN A CA 1
ATOM 839 C C . ASN A 1 109 ? -3.541 2.641 23.653 1.00 78.94 109 ASN A C 1
ATOM 841 O O . ASN A 1 109 ? -3.031 2.392 22.565 1.00 78.94 109 ASN A O 1
ATOM 845 N N . TYR A 1 110 ? -4.455 1.843 24.216 1.00 81.00 110 TYR A N 1
ATOM 846 C CA . TYR A 1 110 ? -4.948 0.618 23.586 1.00 81.00 110 TYR A CA 1
ATOM 847 C C . TYR A 1 110 ? -5.637 0.880 22.241 1.00 81.00 110 TYR A C 1
ATOM 849 O O . TYR A 1 110 ? -5.483 0.100 21.305 1.00 81.00 110 TYR A O 1
ATOM 857 N N . LEU A 1 111 ? -6.368 1.992 22.126 1.00 80.50 111 LEU A N 1
ATOM 858 C CA . LEU A 1 111 ? -7.016 2.406 20.880 1.00 80.50 111 LEU A CA 1
ATOM 859 C C . LEU A 1 111 ? -6.087 3.154 19.911 1.00 80.50 111 LEU A C 1
ATOM 861 O O . LEU A 1 111 ? -6.534 3.544 18.832 1.00 80.50 111 LEU A O 1
ATOM 865 N N . GLY A 1 112 ? -4.822 3.382 20.278 1.00 77.12 112 GLY A N 1
ATOM 866 C CA . GLY A 1 112 ? -3.855 4.103 19.449 1.00 77.12 112 GLY A CA 1
ATOM 867 C C . GLY A 1 112 ? -4.217 5.573 19.205 1.00 77.12 112 GLY A C 1
ATOM 868 O O . GLY A 1 112 ? -3.824 6.140 18.186 1.00 77.12 112 GLY A O 1
ATOM 869 N N . ILE A 1 113 ? -4.989 6.198 20.103 1.00 81.94 113 ILE A N 1
ATOM 870 C CA . ILE A 1 113 ? -5.411 7.602 19.992 1.00 81.94 113 ILE A CA 1
ATOM 871 C C . ILE A 1 113 ? -4.956 8.415 21.203 1.00 81.94 113 ILE A C 1
ATOM 873 O O . ILE A 1 113 ? -4.782 7.891 22.299 1.00 81.94 113 ILE A O 1
ATOM 877 N N . SER A 1 114 ? -4.799 9.731 21.033 1.00 81.81 114 SER A N 1
ATOM 878 C CA . SER A 1 114 ? -4.479 10.607 22.162 1.00 81.81 114 SER A CA 1
ATOM 879 C C . SER A 1 114 ? -5.607 10.610 23.200 1.00 81.81 114 SER A C 1
ATOM 881 O O . SER A 1 114 ? -6.791 10.516 22.860 1.00 81.81 114 SER A O 1
ATOM 883 N N . ARG A 1 115 ? -5.260 10.834 24.473 1.00 84.31 115 ARG A N 1
ATOM 884 C CA . ARG A 1 115 ? -6.239 11.008 25.562 1.00 84.31 115 ARG A CA 1
ATOM 885 C C . ARG A 1 115 ? -7.291 12.083 25.241 1.00 84.31 115 ARG A C 1
ATOM 887 O O . ARG A 1 115 ? -8.458 11.919 25.584 1.00 84.31 115 ARG A O 1
ATOM 894 N N . THR A 1 116 ? -6.908 13.165 24.558 1.00 85.12 116 THR A N 1
ATOM 895 C CA . THR A 1 116 ? -7.833 14.229 24.123 1.00 85.12 116 THR A CA 1
ATOM 896 C C . THR A 1 116 ? -8.819 13.748 23.054 1.00 85.12 116 THR A C 1
ATOM 898 O O . THR A 1 116 ? -10.010 14.049 23.131 1.00 85.12 116 THR A O 1
ATOM 901 N N . THR A 1 117 ? -8.359 12.937 22.099 1.00 81.06 117 THR A N 1
ATOM 902 C CA . THR A 1 117 ? -9.207 12.326 21.062 1.00 81.06 117 THR A CA 1
ATOM 903 C C . THR A 1 117 ? -10.162 11.296 21.661 1.00 81.06 117 THR A C 1
ATOM 905 O O . THR A 1 117 ? -11.330 11.246 21.274 1.00 81.06 117 THR A O 1
ATOM 908 N N . PHE A 1 118 ? -9.691 10.521 22.640 1.00 87.81 118 PHE A N 1
ATOM 909 C CA . PHE A 1 118 ? -10.497 9.549 23.376 1.00 87.81 118 PHE A CA 1
ATOM 910 C C . PHE A 1 118 ? -11.670 10.219 24.106 1.00 87.81 118 PHE A C 1
ATOM 912 O O . PHE A 1 118 ? -12.818 9.812 23.943 1.00 87.81 118 PHE A O 1
ATOM 919 N N . TRP A 1 119 ? -11.407 11.313 24.828 1.00 87.75 119 TRP A N 1
ATOM 920 C CA . TRP A 1 119 ? -12.444 12.089 25.516 1.00 87.75 119 TRP A CA 1
ATOM 921 C C . TRP A 1 119 ? -13.499 12.676 24.580 1.00 87.75 119 TRP A C 1
ATOM 923 O O . TRP A 1 119 ? -14.684 12.645 24.904 1.00 87.75 119 TRP A O 1
ATOM 933 N N . ARG A 1 120 ? -13.086 13.192 23.418 1.00 85.00 120 ARG A N 1
ATOM 934 C CA . ARG A 1 120 ? -14.021 13.725 22.419 1.00 85.00 120 ARG A CA 1
ATOM 935 C C . ARG A 1 120 ? -14.977 12.642 21.920 1.00 85.00 120 ARG A C 1
ATOM 937 O O . ARG A 1 120 ? -16.165 12.908 21.797 1.00 85.00 120 ARG A O 1
ATOM 944 N N . ARG A 1 121 ? -14.470 11.426 21.688 1.00 81.50 121 ARG A N 1
ATOM 945 C CA . ARG A 1 121 ? -15.287 10.291 21.235 1.00 81.50 121 ARG A CA 1
ATOM 946 C C . ARG A 1 121 ? -16.194 9.695 22.321 1.00 81.50 121 ARG A C 1
ATOM 948 O O . ARG A 1 121 ? -17.155 9.037 21.966 1.00 81.50 121 ARG A O 1
ATOM 955 N N . LEU A 1 122 ? -15.910 9.912 23.608 1.00 85.19 122 LEU A N 1
ATOM 956 C CA . LEU A 1 122 ? -16.803 9.513 24.710 1.00 85.19 122 LEU A CA 1
ATOM 957 C C . LEU A 1 122 ? -18.009 10.448 24.894 1.00 85.19 122 LEU A C 1
ATOM 959 O O . LEU A 1 122 ? -18.983 10.053 25.523 1.00 85.19 122 LEU A O 1
ATOM 963 N N . LYS A 1 123 ? -17.912 11.698 24.422 1.00 78.81 123 LYS A N 1
ATOM 964 C CA . LYS A 1 123 ? -18.961 12.726 24.551 1.00 78.81 123 LYS A CA 1
ATOM 965 C C . LYS A 1 123 ? -19.883 12.839 23.329 1.00 78.81 123 LYS A C 1
ATOM 967 O O . LYS A 1 123 ? -20.800 13.653 23.371 1.00 78.81 123 LYS A O 1
ATOM 972 N N . SER A 1 124 ? -19.588 12.118 22.246 1.00 57.78 124 SER A N 1
ATOM 973 C CA . SER A 1 124 ? -20.447 12.012 21.053 1.00 57.78 124 SER A CA 1
ATOM 974 C C . SER A 1 124 ? -21.352 10.799 21.184 1.00 57.78 124 SER A C 1
ATOM 976 O O . SER A 1 124 ? -22.502 10.901 20.721 1.00 57.78 124 SER A O 1
#

pLDDT: mean 84.88, std 13.26, range [39.56, 97.69]

Organism: Escherichia coli (NCBI:txid562)

Secondary structure (DSSP, 8-state):
-HHHHHHHHHHHHHHTT----HHHHHHHHHTHHHHHHS--TTHHHHHHHHHHHHHHHHHH-------HHHHHHH-HHHHS------------HHHHHHHTTT-HHHHHHHTTS-HHHHHHHH--

Sequence (124 aa):
ILPLAESFLKVSLAALSAPFSAALRQGLQASETVLVHYDWPGNIRELRNMMERLALFLSVEPTPDLTPQFLQLLLPELARESAKTPAPRLLTPQQALEKFNGDKTAAANYLGISRTTFWRRLKS

InterPro domains:
  IPR002078 RNA polymerase sigma factor 54 interaction domain [PS50045] (1-56)
  IPR002197 DNA binding HTH domain, Fis-type [PF02954] (94-123)
  IPR002197 DNA binding HTH domain, Fis-type [PR01590] (91-108)
  IPR002197 DNA binding HTH domain, Fis-type [PR01590] (108-124)
  IPR009057 Homedomain-like superfamily [SSF46689] (40-123)
  IPR025944 Sigma-54 interaction domain, conserved site [PS00688] (40-49)
  IPR058031 NorR-like, AAA+ ATPase lid domain [PF25601] (2-58)

Foldseek 3Di:
DLVLLLVLLCVLLVVLVHDDDPQNNVLSVQLVVLVVQQPPLVPSVVSNVLSNQVSVVCSVVVDDRSHNVVSCVSVVSSVPRPPCPPSVVLQQLVRLCVVVVNPLCSSCVSNVHDSVVSVVSVVD

Radius of gyration: 18.47 Å; chains: 1; bounding box: 37×29×53 Å